Protein AF-A0A4Q3WUV7-F1 (afdb_monomer_lite)

Radius of gyration: 15.55 Å; chains: 1; bounding box: 36×34×40 Å

Structure (mmCIF, N/CA/C/O backbone):
data_AF-A0A4Q3WUV7-F1
#
_entry.id   AF-A0A4Q3WUV7-F1
#
loop_
_atom_site.group_PDB
_atom_site.id
_atom_site.type_symbol
_atom_site.label_atom_id
_atom_site.label_alt_id
_atom_site.label_comp_id
_atom_site.label_asym_id
_atom_site.label_entity_id
_atom_site.label_seq_id
_atom_site.pdbx_PDB_ins_code
_atom_site.Cartn_x
_atom_site.Cartn_y
_atom_site.Cartn_z
_atom_site.occupancy
_atom_site.B_iso_or_equiv
_atom_site.auth_seq_id
_atom_site.auth_comp_id
_atom_site.auth_asym_id
_atom_site.auth_atom_id
_atom_site.pdbx_PDB_model_num
ATOM 1 N N . GLN A 1 1 ? 5.465 16.929 -18.269 1.00 46.94 1 GLN A N 1
ATOM 2 C CA . GLN A 1 1 ? 5.408 15.503 -17.888 1.00 46.94 1 GLN A CA 1
ATOM 3 C C . GLN A 1 1 ? 6.158 14.720 -18.948 1.00 46.94 1 GLN A C 1
ATOM 5 O O . GLN A 1 1 ? 5.686 14.671 -20.076 1.00 46.94 1 GLN A O 1
ATOM 10 N N . GLN A 1 2 ? 7.348 14.193 -18.640 1.00 47.12 2 GLN A N 1
ATOM 11 C CA . GLN A 1 2 ? 7.987 13.219 -19.530 1.00 47.12 2 GLN A CA 1
ATOM 12 C C . GLN A 1 2 ? 6.998 12.068 -19.705 1.00 47.12 2 GLN A C 1
ATOM 14 O O . GLN A 1 2 ? 6.483 11.539 -18.717 1.00 47.12 2 GLN A O 1
ATOM 19 N N . ALA A 1 3 ? 6.637 11.773 -20.952 1.00 57.16 3 ALA A N 1
ATOM 20 C CA . ALA A 1 3 ? 5.707 10.700 -21.247 1.00 57.16 3 ALA A CA 1
ATOM 21 C C . ALA A 1 3 ? 6.225 9.417 -20.575 1.00 57.16 3 ALA A C 1
ATOM 23 O O . ALA A 1 3 ? 7.432 9.168 -20.567 1.00 57.16 3 ALA A O 1
ATOM 24 N N . ARG A 1 4 ? 5.325 8.622 -19.982 1.00 72.81 4 ARG A N 1
ATOM 25 C CA . ARG A 1 4 ? 5.618 7.383 -19.227 1.00 72.81 4 ARG A CA 1
ATOM 26 C C . ARG A 1 4 ? 6.178 6.249 -20.115 1.00 72.81 4 ARG A C 1
ATOM 28 O O . ARG A 1 4 ? 5.976 5.079 -19.827 1.00 72.81 4 ARG A O 1
ATOM 35 N N . VAL A 1 5 ? 6.873 6.606 -21.197 1.00 73.50 5 VAL A N 1
ATOM 36 C CA . VAL A 1 5 ? 7.461 5.762 -22.247 1.00 73.50 5 VAL A CA 1
ATOM 37 C C . VAL A 1 5 ? 8.464 4.766 -21.673 1.00 73.50 5 VAL A C 1
ATOM 39 O O . VAL A 1 5 ? 8.697 3.723 -22.269 1.00 73.50 5 VAL A O 1
ATOM 42 N N . TYR A 1 6 ? 9.035 5.060 -20.503 1.00 81.44 6 TYR A N 1
ATOM 43 C CA . TYR A 1 6 ? 9.944 4.148 -19.823 1.00 81.44 6 TYR A CA 1
ATOM 44 C C . TYR A 1 6 ? 9.236 2.928 -19.215 1.00 81.44 6 TYR A C 1
ATOM 46 O O . TYR A 1 6 ? 9.926 1.971 -18.900 1.00 81.44 6 TYR A O 1
ATOM 54 N N . LEU A 1 7 ? 7.907 2.928 -19.032 1.00 90.81 7 LEU A N 1
ATOM 55 C CA . LEU A 1 7 ? 7.164 1.787 -18.485 1.00 90.81 7 LEU A CA 1
ATOM 56 C C . LEU A 1 7 ? 6.795 0.786 -19.582 1.00 90.81 7 LEU A C 1
ATOM 58 O O . LEU A 1 7 ? 6.374 1.165 -20.674 1.00 90.81 7 LEU A O 1
ATOM 62 N N . SER A 1 8 ? 6.866 -0.511 -19.265 1.00 91.88 8 SER A N 1
ATOM 63 C CA . SER A 1 8 ? 6.266 -1.528 -20.132 1.00 91.88 8 SER A CA 1
ATOM 64 C C . SER A 1 8 ? 4.741 -1.340 -20.187 1.00 91.88 8 SER A C 1
ATOM 66 O O . SER A 1 8 ? 4.155 -0.876 -19.203 1.00 91.88 8 SER A O 1
ATOM 68 N N . PRO A 1 9 ? 4.062 -1.740 -21.280 1.00 93.94 9 PRO A N 1
ATOM 69 C CA . PRO A 1 9 ? 2.607 -1.617 -21.380 1.00 93.94 9 PRO A CA 1
ATOM 70 C C . PRO A 1 9 ? 1.870 -2.257 -20.199 1.00 93.94 9 PRO A C 1
ATOM 72 O O . PRO A 1 9 ? 0.943 -1.668 -19.650 1.00 93.94 9 PRO A O 1
ATOM 75 N N . ARG A 1 10 ? 2.341 -3.429 -19.752 1.00 95.38 10 ARG A N 1
ATOM 76 C CA . ARG A 1 10 ? 1.764 -4.137 -18.607 1.00 95.38 10 ARG A CA 1
ATOM 77 C C . ARG A 1 10 ? 1.955 -3.376 -17.296 1.00 95.38 10 ARG A C 1
ATOM 79 O O . ARG A 1 10 ? 1.004 -3.258 -16.538 1.00 95.38 10 ARG A O 1
ATOM 86 N N . LEU A 1 11 ? 3.149 -2.837 -17.036 1.00 95.56 11 LEU A N 1
ATOM 87 C CA . LEU A 1 11 ? 3.398 -2.067 -15.814 1.00 95.56 11 LEU A CA 1
ATOM 88 C C . LEU A 1 11 ? 2.622 -0.744 -15.807 1.00 95.56 11 LEU A C 1
ATOM 90 O O . LEU A 1 11 ? 2.109 -0.351 -14.765 1.00 95.56 11 LEU A O 1
ATOM 94 N N . LEU A 1 12 ? 2.482 -0.086 -16.961 1.00 95.62 12 LEU A N 1
ATOM 95 C CA . LEU A 1 12 ? 1.638 1.100 -17.088 1.00 95.62 12 LEU A CA 1
ATOM 96 C C . LEU A 1 12 ? 0.166 0.778 -16.801 1.00 95.62 12 LEU A C 1
ATOM 98 O O . LEU A 1 12 ? -0.476 1.521 -16.064 1.00 95.62 12 LEU A O 1
ATOM 102 N N . GLN A 1 13 ? -0.359 -0.317 -17.355 1.00 96.44 13 GLN A N 1
ATOM 103 C CA . GLN A 1 13 ? -1.725 -0.759 -17.081 1.00 96.44 13 GLN A CA 1
ATOM 104 C C . GLN A 1 13 ? -1.922 -1.061 -15.590 1.00 96.44 13 GLN A C 1
ATOM 106 O O . GLN A 1 13 ? -2.830 -0.504 -14.980 1.00 96.44 13 GLN A O 1
ATOM 111 N N . THR A 1 14 ? -1.038 -1.861 -14.985 1.00 96.69 14 THR A N 1
ATOM 112 C CA . THR A 1 14 ? -1.077 -2.154 -13.545 1.00 96.69 14 THR A CA 1
ATOM 113 C C . THR A 1 14 ? -1.046 -0.876 -12.708 1.00 96.69 14 THR A C 1
ATOM 115 O O . THR A 1 14 ? -1.829 -0.743 -11.778 1.00 96.69 14 THR A O 1
ATOM 118 N N . ALA A 1 15 ? -0.205 0.101 -13.055 1.00 96.00 15 ALA A N 1
ATOM 119 C CA . ALA A 1 15 ? -0.145 1.375 -12.342 1.00 96.00 15 ALA A CA 1
ATOM 120 C C . ALA A 1 15 ? -1.455 2.180 -12.418 1.00 96.00 15 ALA A C 1
ATOM 122 O O . ALA A 1 15 ? -1.835 2.842 -11.454 1.00 96.00 15 ALA A O 1
ATOM 123 N N . VAL A 1 16 ? -2.148 2.142 -13.561 1.00 96.81 16 VAL A N 1
ATOM 124 C CA . VAL A 1 16 ? -3.463 2.784 -13.723 1.00 96.81 16 VAL A CA 1
ATOM 125 C C . VAL A 1 16 ? -4.525 2.069 -12.886 1.00 96.81 16 VAL A C 1
ATOM 127 O O . VAL A 1 16 ? -5.328 2.735 -12.238 1.00 96.81 16 VAL A O 1
ATOM 130 N N . GLU A 1 17 ? -4.512 0.736 -12.870 1.00 98.06 17 GLU A N 1
ATOM 131 C CA . GLU A 1 17 ? -5.437 -0.075 -12.071 1.00 98.06 17 GLU A CA 1
ATOM 132 C C . GLU A 1 17 ? -5.243 0.155 -10.566 1.00 98.06 17 GLU A C 1
ATOM 134 O O . GLU A 1 17 ? -6.222 0.413 -9.865 1.00 98.06 17 GLU A O 1
ATOM 139 N N . ILE A 1 18 ? -3.993 0.151 -10.087 1.00 98.31 18 ILE A N 1
ATOM 140 C CA . ILE A 1 18 ? -3.653 0.469 -8.692 1.00 98.31 18 ILE A CA 1
ATOM 141 C C . ILE A 1 18 ? -4.135 1.878 -8.344 1.00 98.31 18 ILE A C 1
ATOM 143 O O . ILE A 1 18 ? -4.876 2.047 -7.387 1.00 98.31 18 ILE A O 1
ATOM 147 N N . GLY A 1 19 ? -3.838 2.886 -9.172 1.00 97.25 19 GLY A N 1
ATOM 148 C CA . GLY A 1 19 ? -4.304 4.254 -8.916 1.00 97.25 19 GLY A CA 1
ATOM 149 C C . GLY A 1 19 ? -5.833 4.382 -8.811 1.00 97.25 19 GLY A C 1
ATOM 150 O O . GLY A 1 19 ? -6.332 5.183 -8.022 1.00 97.25 19 GLY A O 1
ATOM 151 N N . ALA A 1 20 ? -6.589 3.584 -9.571 1.00 98.25 20 ALA A N 1
ATOM 152 C CA . ALA A 1 20 ? -8.045 3.528 -9.444 1.00 98.25 20 ALA A CA 1
ATOM 153 C C . ALA A 1 20 ? -8.497 2.822 -8.153 1.00 98.25 20 ALA A C 1
ATOM 155 O O . ALA A 1 20 ? -9.499 3.221 -7.559 1.00 98.25 20 ALA A O 1
ATOM 156 N N . ASN A 1 21 ? -7.774 1.787 -7.714 1.00 98.19 21 ASN A N 1
ATOM 157 C CA . ASN A 1 21 ? -8.022 1.119 -6.434 1.00 98.19 21 ASN A CA 1
ATOM 158 C C . ASN A 1 21 ? -7.753 2.071 -5.263 1.00 98.19 21 ASN A C 1
ATOM 160 O O . ASN A 1 21 ? -8.629 2.208 -4.417 1.00 98.19 21 ASN A O 1
ATOM 164 N N . GLU A 1 22 ? -6.647 2.819 -5.283 1.00 97.31 22 GLU A N 1
ATOM 165 C CA . GLU A 1 22 ? -6.321 3.787 -4.228 1.00 97.31 22 GLU A CA 1
ATOM 166 C C . GLU A 1 22 ? -7.376 4.879 -4.074 1.00 97.31 22 GLU A C 1
ATOM 168 O O . GLU A 1 22 ? -7.776 5.229 -2.962 1.00 97.31 22 GLU A O 1
ATOM 173 N N . LEU A 1 23 ? -7.914 5.380 -5.189 1.00 96.56 23 LEU A N 1
ATOM 174 C CA . LEU A 1 23 ? -9.026 6.326 -5.135 1.00 96.56 23 LEU A CA 1
ATOM 175 C C . LEU A 1 23 ? -10.270 5.702 -4.479 1.00 96.56 23 LEU A C 1
ATOM 177 O O . LEU A 1 23 ? -10.927 6.347 -3.660 1.00 96.56 23 LEU A O 1
ATOM 181 N N . ALA A 1 24 ? -10.585 4.449 -4.814 1.00 97.69 24 ALA A N 1
ATOM 182 C CA . ALA A 1 24 ? -11.707 3.733 -4.216 1.00 97.69 24 ALA A CA 1
ATOM 183 C C . ALA A 1 24 ? -11.478 3.433 -2.722 1.00 97.69 24 ALA A C 1
ATOM 185 O O . ALA A 1 24 ? -12.427 3.500 -1.937 1.00 97.69 24 ALA A O 1
ATOM 186 N N . HIS A 1 25 ? -10.238 3.145 -2.310 1.00 96.94 25 HIS A N 1
ATOM 187 C CA . HIS A 1 25 ? -9.860 2.957 -0.908 1.00 96.94 25 HIS A CA 1
ATOM 188 C C . HIS A 1 25 ? -10.129 4.230 -0.098 1.00 96.94 25 HIS A C 1
ATOM 190 O O . HIS A 1 25 ? -10.838 4.171 0.909 1.00 96.94 25 HIS A O 1
ATOM 196 N N . VAL A 1 26 ? -9.646 5.386 -0.574 1.00 94.88 26 VAL A N 1
ATOM 197 C CA . VAL A 1 26 ? -9.873 6.690 0.071 1.00 94.88 26 VAL A CA 1
ATOM 198 C C . VAL A 1 26 ? -11.367 6.975 0.210 1.00 94.88 26 VAL A C 1
ATOM 200 O O . VAL A 1 26 ? -11.837 7.224 1.318 1.00 94.88 26 VAL A O 1
ATOM 203 N N . GLN A 1 27 ? -12.135 6.847 -0.876 1.00 95.06 27 GLN A N 1
ATOM 204 C CA . GLN A 1 27 ? -13.583 7.083 -0.853 1.00 95.06 27 GLN A CA 1
ATOM 205 C C . GLN A 1 27 ? -14.310 6.161 0.135 1.00 95.06 27 GLN A C 1
ATOM 207 O O . GLN A 1 27 ? -15.193 6.604 0.869 1.00 95.06 27 GLN A O 1
ATOM 212 N N . THR A 1 28 ? -13.926 4.883 0.180 1.00 93.88 28 THR A N 1
ATOM 213 C CA . THR A 1 28 ? -14.511 3.903 1.105 1.00 93.88 28 THR A CA 1
ATOM 214 C C . THR A 1 28 ? -14.224 4.279 2.557 1.00 93.88 28 THR A C 1
ATOM 216 O O . THR A 1 28 ? -15.126 4.229 3.396 1.00 93.88 28 THR A O 1
ATOM 219 N N . LEU A 1 29 ? -12.988 4.680 2.867 1.00 93.75 29 LEU A N 1
ATOM 220 C CA . LEU A 1 29 ? -12.609 5.108 4.212 1.00 93.75 29 LEU A CA 1
ATOM 221 C C . LEU A 1 29 ? -13.318 6.396 4.623 1.00 93.75 29 LEU A C 1
ATOM 223 O O . LEU A 1 29 ? -13.849 6.455 5.728 1.00 93.75 29 LEU A O 1
ATOM 227 N N . GLU A 1 30 ? -13.375 7.403 3.751 1.00 94.00 30 GLU A N 1
ATOM 228 C CA . GLU A 1 30 ? -14.088 8.656 4.020 1.00 94.00 30 GLU A CA 1
ATOM 229 C C . GLU A 1 30 ? -15.559 8.392 4.354 1.00 94.00 30 GLU A C 1
ATOM 231 O O . GLU A 1 30 ? -16.054 8.850 5.386 1.00 94.00 30 GLU A O 1
ATOM 236 N N . GLN A 1 31 ? -16.241 7.590 3.532 1.00 92.69 31 GLN A N 1
ATOM 237 C CA . GLN A 1 31 ? -17.637 7.214 3.755 1.00 92.69 31 GLN A CA 1
ATOM 238 C C . GLN A 1 31 ? -17.820 6.448 5.068 1.00 92.69 31 GLN A C 1
ATOM 240 O O . GLN A 1 31 ? -18.719 6.773 5.844 1.00 92.69 31 GLN A O 1
ATOM 245 N N . ALA A 1 32 ? -16.965 5.460 5.346 1.00 90.69 32 ALA A N 1
ATOM 246 C CA . ALA A 1 32 ? -17.044 4.667 6.570 1.00 90.69 32 ALA A CA 1
ATOM 247 C C . ALA A 1 32 ? -16.769 5.507 7.830 1.00 90.69 32 ALA A C 1
ATOM 249 O O . ALA A 1 32 ? -17.444 5.330 8.845 1.00 90.69 32 ALA A O 1
ATOM 250 N N . ILE A 1 33 ? -15.819 6.446 7.768 1.00 92.19 33 ILE A N 1
ATOM 251 C CA . ILE A 1 33 ? -15.505 7.368 8.867 1.00 92.19 33 ILE A CA 1
ATOM 252 C C . ILE A 1 33 ? -16.686 8.308 9.129 1.00 92.19 33 ILE A C 1
ATOM 254 O O . ILE A 1 33 ? -17.103 8.438 10.280 1.00 92.19 33 ILE A O 1
ATOM 258 N N . ILE A 1 34 ? -17.262 8.908 8.082 1.00 93.81 34 ILE A N 1
ATOM 259 C CA . ILE A 1 34 ? -18.434 9.790 8.200 1.00 93.81 34 ILE A CA 1
ATOM 260 C C . ILE A 1 34 ? -19.632 9.022 8.771 1.00 93.81 34 ILE A C 1
ATOM 262 O O . ILE A 1 34 ? -20.282 9.499 9.699 1.00 93.81 34 ILE A O 1
ATOM 266 N N . ALA A 1 35 ? -19.908 7.815 8.268 1.00 90.19 35 ALA A N 1
ATOM 267 C CA . ALA A 1 35 ? -21.003 6.972 8.754 1.00 90.19 35 ALA A CA 1
ATOM 268 C C . ALA A 1 35 ? -20.829 6.565 10.228 1.00 90.19 35 ALA A C 1
ATOM 270 O O . ALA A 1 35 ? -21.811 6.405 10.950 1.00 90.19 35 ALA A O 1
ATOM 271 N N . ALA A 1 36 ? -19.584 6.440 10.693 1.00 89.06 36 ALA A N 1
ATOM 272 C CA . ALA A 1 36 ? -19.252 6.203 12.094 1.00 89.06 36 ALA A CA 1
ATOM 273 C C . ALA A 1 36 ? -19.266 7.482 12.964 1.00 89.06 36 ALA A C 1
ATOM 275 O O . ALA A 1 36 ? -18.944 7.403 14.149 1.00 89.06 36 ALA A O 1
ATOM 276 N N . GLY A 1 37 ? -19.626 8.645 12.405 1.00 91.00 37 GLY A N 1
ATOM 277 C CA . GLY A 1 37 ? -19.675 9.933 13.106 1.00 91.00 37 GLY A CA 1
ATOM 278 C C . GLY A 1 37 ? -18.315 10.616 13.289 1.00 91.00 37 GLY A C 1
ATOM 279 O O . GLY A 1 37 ? -18.199 11.531 14.102 1.00 91.00 37 GLY A O 1
ATOM 280 N N . GLY A 1 38 ? -17.281 10.162 12.577 1.00 91.81 38 GLY A N 1
ATOM 281 C CA . GLY A 1 38 ? -15.945 10.751 12.597 1.00 91.81 38 GLY A CA 1
ATOM 282 C C . GLY A 1 38 ? -15.719 11.784 11.492 1.00 91.81 38 GLY A C 1
ATOM 283 O O . GLY A 1 38 ? -16.535 11.962 10.588 1.00 91.81 38 GLY A O 1
ATOM 284 N N . THR A 1 39 ? -14.553 12.426 11.542 1.00 95.19 39 THR A N 1
ATOM 285 C CA . THR A 1 39 ? -14.089 13.371 10.517 1.00 95.19 39 THR A CA 1
ATOM 286 C C . THR A 1 39 ? -12.944 12.734 9.728 1.00 95.19 39 THR A C 1
ATOM 288 O O . THR A 1 39 ? -11.937 12.374 10.347 1.00 95.19 39 THR A O 1
ATOM 291 N N . PRO A 1 40 ? -13.056 12.576 8.395 1.00 93.44 40 PRO A N 1
ATOM 292 C CA . PRO A 1 40 ? -11.957 12.066 7.579 1.00 93.44 40 PRO A CA 1
ATOM 293 C C . PRO A 1 40 ? -10.709 12.951 7.644 1.00 93.44 40 PRO A C 1
ATOM 295 O O . PRO A 1 40 ? -10.790 14.157 7.888 1.00 93.44 40 PRO A O 1
ATOM 298 N N . ALA A 1 41 ? -9.546 12.345 7.407 1.00 91.56 41 ALA A N 1
ATOM 299 C CA . ALA A 1 41 ? -8.296 13.087 7.301 1.00 91.56 41 ALA A CA 1
ATOM 300 C C . ALA A 1 41 ? -8.323 14.024 6.075 1.00 91.56 41 ALA A C 1
ATOM 302 O O . ALA A 1 41 ? -8.922 13.675 5.057 1.00 91.56 41 ALA A O 1
ATOM 303 N N . PRO A 1 42 ? -7.677 15.202 6.138 1.00 90.00 42 PRO A N 1
ATOM 304 C CA . PRO A 1 42 ? -7.587 16.088 4.986 1.00 90.00 42 PRO A CA 1
ATOM 305 C C . PRO A 1 42 ? -6.740 15.464 3.871 1.00 90.00 42 PRO A C 1
ATOM 307 O O . PRO A 1 42 ? -5.803 14.706 4.132 1.00 90.00 42 PRO A O 1
ATOM 310 N N . VAL A 1 43 ? -7.031 15.848 2.627 1.00 87.88 43 VAL A N 1
ATOM 311 C CA . VAL A 1 43 ? -6.213 15.476 1.465 1.00 87.88 43 VAL A CA 1
ATOM 312 C C . VAL A 1 43 ? -4.792 16.019 1.640 1.00 87.88 43 VAL A C 1
ATOM 314 O O . VAL A 1 43 ? -4.599 17.206 1.910 1.00 87.88 43 VAL A O 1
ATOM 317 N N . GLY A 1 44 ? -3.799 15.145 1.481 1.00 85.31 44 GLY A N 1
ATOM 318 C CA . GLY A 1 44 ? -2.387 15.512 1.523 1.00 85.31 44 GLY A CA 1
ATOM 319 C C . GLY A 1 44 ? -1.872 16.067 0.195 1.00 85.31 44 GLY A C 1
ATOM 320 O O . GLY A 1 44 ? -2.430 15.817 -0.874 1.00 85.31 44 GLY A O 1
ATOM 321 N N . VAL A 1 45 ? -0.756 16.791 0.260 1.00 90.00 45 VAL A N 1
ATOM 322 C CA . VAL A 1 45 ? 0.059 17.129 -0.910 1.00 90.00 45 VAL A CA 1
ATOM 323 C C . VAL A 1 45 ? 1.272 16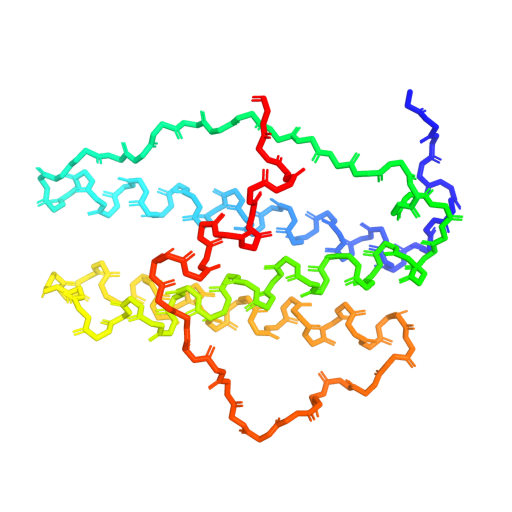.208 -0.909 1.00 90.00 45 VAL A C 1
ATOM 325 O O . VAL A 1 45 ? 1.995 16.111 0.084 1.00 90.00 45 VAL A O 1
ATOM 328 N N . TYR A 1 46 ? 1.480 15.516 -2.029 1.00 90.44 46 TYR A N 1
ATOM 329 C CA . TYR A 1 46 ? 2.521 14.503 -2.158 1.00 90.44 46 TYR A CA 1
ATOM 330 C C . TYR A 1 46 ? 3.596 14.924 -3.153 1.00 90.44 46 TYR A C 1
ATOM 332 O O . TYR A 1 46 ? 3.310 15.485 -4.215 1.00 90.44 46 TYR A O 1
ATOM 340 N N . ARG A 1 47 ? 4.848 14.614 -2.821 1.00 91.69 47 ARG A N 1
ATOM 341 C CA . ARG A 1 47 ? 6.020 14.847 -3.664 1.00 91.69 47 ARG A CA 1
ATOM 342 C C . ARG A 1 47 ? 6.803 13.553 -3.800 1.00 91.69 47 ARG A C 1
ATOM 344 O O . ARG A 1 47 ? 7.146 12.919 -2.809 1.00 91.69 47 ARG A O 1
ATOM 351 N N . PHE A 1 48 ? 7.126 13.188 -5.035 1.00 90.50 48 PHE A N 1
ATOM 352 C CA . PHE A 1 48 ? 7.860 11.960 -5.320 1.00 90.50 48 PHE A CA 1
ATOM 353 C C . PHE A 1 48 ? 9.254 12.261 -5.878 1.00 90.50 48 PHE A C 1
ATOM 355 O O . PHE A 1 48 ? 9.394 13.182 -6.690 1.00 90.50 48 PHE A O 1
ATOM 362 N N . PRO A 1 49 ? 10.291 11.506 -5.473 1.00 89.25 49 PRO A N 1
ATOM 363 C CA . PRO A 1 49 ? 11.642 11.690 -5.993 1.00 89.25 49 PRO A CA 1
ATOM 364 C C . PRO A 1 49 ? 11.715 11.443 -7.507 1.00 89.25 49 PRO A C 1
ATOM 366 O O . PRO A 1 49 ? 11.197 10.451 -8.006 1.00 89.25 49 PRO A O 1
ATOM 369 N N . ASN A 1 50 ? 12.413 12.298 -8.261 1.00 87.38 50 ASN A N 1
ATOM 370 C CA . ASN A 1 50 ? 12.493 12.160 -9.726 1.00 87.38 50 ASN A CA 1
ATOM 371 C C . ASN A 1 50 ? 13.146 10.845 -10.188 1.00 87.38 50 ASN A C 1
ATOM 373 O O . ASN A 1 50 ? 12.836 10.345 -11.269 1.00 87.38 50 ASN A O 1
ATOM 377 N N . ASN A 1 51 ? 14.037 10.269 -9.377 1.00 88.50 51 ASN A N 1
ATOM 378 C CA . ASN A 1 51 ? 14.734 9.023 -9.693 1.00 88.50 51 ASN A CA 1
ATOM 379 C C . ASN A 1 51 ? 13.820 7.785 -9.689 1.00 88.50 51 ASN A C 1
ATOM 381 O O . ASN A 1 51 ? 14.263 6.730 -10.130 1.00 88.50 51 ASN A O 1
ATOM 385 N N . VAL A 1 52 ? 12.561 7.883 -9.244 1.00 91.00 52 VAL A N 1
ATOM 386 C CA . VAL A 1 52 ? 11.600 6.764 -9.335 1.00 91.00 52 VAL A CA 1
ATOM 387 C C . VAL A 1 52 ? 11.011 6.620 -10.742 1.00 91.00 52 VAL A C 1
ATOM 389 O O . VAL A 1 52 ? 10.520 5.555 -11.101 1.00 91.00 52 VAL A O 1
ATOM 392 N N . PHE A 1 53 ? 11.094 7.668 -11.570 1.00 90.38 53 PHE A N 1
ATOM 393 C CA . PHE A 1 53 ? 10.493 7.717 -12.909 1.00 90.38 53 PHE A CA 1
ATOM 394 C C . PHE A 1 53 ? 11.501 7.478 -14.045 1.00 90.38 53 PHE A C 1
ATOM 396 O O . PHE A 1 53 ? 11.263 7.877 -15.182 1.00 90.38 53 PHE A O 1
ATOM 403 N N . VAL A 1 54 ? 12.647 6.861 -13.744 1.00 89.81 54 VAL A N 1
ATOM 404 C CA . VAL A 1 54 ? 13.753 6.677 -14.706 1.00 89.81 54 VAL A CA 1
ATOM 405 C C . VAL A 1 54 ? 13.789 5.284 -15.337 1.00 89.81 54 VAL A C 1
ATOM 407 O O . VAL A 1 54 ? 14.440 5.097 -16.362 1.00 89.81 54 VAL A O 1
ATOM 410 N N . SER A 1 55 ? 13.121 4.291 -14.740 1.00 92.50 55 SER A N 1
ATOM 411 C CA . SER A 1 55 ? 13.061 2.921 -15.262 1.00 92.50 55 SER A CA 1
ATOM 412 C C . SER A 1 55 ? 11.845 2.148 -14.724 1.00 92.50 55 SER A C 1
ATOM 414 O O . SER A 1 55 ? 11.323 2.502 -13.662 1.00 92.50 55 SER A O 1
ATOM 416 N N . PRO A 1 56 ? 11.401 1.069 -15.406 1.00 93.81 56 PRO A N 1
ATOM 417 C CA . PRO A 1 56 ? 10.357 0.177 -14.895 1.00 93.81 56 PRO A CA 1
ATOM 418 C C . PRO A 1 56 ? 10.659 -0.367 -13.502 1.00 93.81 56 PRO A C 1
ATOM 420 O O . PRO A 1 56 ? 9.779 -0.408 -12.651 1.00 93.81 56 PRO A O 1
ATOM 423 N N . VAL A 1 57 ? 11.910 -0.775 -13.272 1.00 95.38 57 VAL A N 1
ATOM 424 C CA . VAL A 1 57 ? 12.336 -1.397 -12.014 1.00 95.38 57 VAL A CA 1
ATOM 425 C C . VAL A 1 57 ? 12.298 -0.381 -10.877 1.00 95.38 57 VAL A C 1
ATOM 427 O O . VAL A 1 57 ? 11.775 -0.694 -9.812 1.00 95.38 57 VAL A O 1
ATOM 430 N N . ALA A 1 58 ? 12.789 0.844 -11.105 1.00 95.19 58 ALA A N 1
ATOM 431 C CA . ALA A 1 58 ? 12.741 1.912 -10.106 1.00 95.19 58 ALA A CA 1
ATOM 432 C C . ALA A 1 58 ? 11.294 2.275 -9.742 1.00 95.19 58 ALA A C 1
ATOM 434 O O . ALA A 1 58 ? 10.973 2.416 -8.564 1.00 95.19 58 ALA A O 1
ATOM 435 N N . TYR A 1 59 ? 10.414 2.351 -10.743 1.00 95.62 59 TYR A N 1
ATOM 436 C CA . TYR A 1 59 ? 8.996 2.628 -10.541 1.00 95.62 59 TYR A CA 1
ATOM 437 C C . TYR A 1 59 ? 8.294 1.510 -9.765 1.00 95.62 59 TYR A C 1
ATOM 439 O O . TYR A 1 59 ? 7.625 1.774 -8.771 1.00 95.62 59 TYR A O 1
ATOM 447 N N . ALA A 1 60 ? 8.477 0.257 -10.191 1.00 96.50 60 ALA A N 1
ATOM 448 C CA . ALA A 1 60 ? 7.875 -0.905 -9.547 1.00 96.50 60 ALA A CA 1
ATOM 449 C C . ALA A 1 60 ? 8.356 -1.065 -8.098 1.00 96.50 60 ALA A C 1
ATOM 451 O O . ALA A 1 60 ? 7.554 -1.340 -7.210 1.00 96.50 60 ALA A O 1
ATOM 452 N N . TRP A 1 61 ? 9.650 -0.841 -7.846 1.00 96.50 61 TRP A N 1
ATOM 453 C CA . TRP A 1 61 ? 10.218 -0.869 -6.500 1.00 96.50 61 TRP A CA 1
ATOM 454 C C . TRP A 1 61 ? 9.653 0.237 -5.607 1.00 96.50 61 TRP A C 1
ATOM 456 O O . TRP A 1 61 ? 9.339 -0.003 -4.441 1.00 96.50 61 TRP A O 1
ATOM 466 N N . PHE A 1 62 ? 9.509 1.446 -6.151 1.00 96.75 62 PHE A N 1
ATOM 467 C CA . PHE A 1 62 ? 8.933 2.559 -5.413 1.00 96.75 62 PHE A CA 1
ATOM 468 C C . PHE A 1 62 ? 7.457 2.327 -5.081 1.00 96.75 62 PHE A C 1
ATOM 470 O O . PHE A 1 62 ? 7.085 2.463 -3.920 1.00 96.75 62 PHE A O 1
ATOM 477 N N . GLY A 1 63 ? 6.648 1.905 -6.058 1.00 96.69 63 GLY A N 1
ATOM 478 C CA . GLY A 1 63 ? 5.251 1.536 -5.819 1.00 96.69 63 GLY A CA 1
ATOM 479 C C . GLY A 1 63 ? 5.146 0.457 -4.746 1.00 96.69 63 GLY A C 1
ATOM 480 O O . GLY A 1 63 ? 4.458 0.651 -3.756 1.00 96.69 63 GLY A O 1
ATOM 481 N N . TYR A 1 64 ? 5.936 -0.616 -4.872 1.00 97.44 64 TYR A N 1
ATOM 482 C CA . TYR A 1 64 ? 5.992 -1.674 -3.864 1.00 97.44 64 TYR A CA 1
ATOM 483 C C . TYR A 1 64 ? 6.317 -1.120 -2.470 1.00 97.44 64 TYR A C 1
ATOM 485 O O . TYR A 1 64 ? 5.680 -1.504 -1.501 1.00 97.44 64 TYR A O 1
ATOM 493 N N . THR A 1 65 ? 7.270 -0.193 -2.361 1.00 97.00 65 THR A N 1
ATOM 494 C CA . THR A 1 65 ? 7.628 0.422 -1.074 1.00 97.00 65 THR A CA 1
ATOM 495 C C . THR A 1 65 ? 6.446 1.165 -0.443 1.00 97.00 65 THR A C 1
ATOM 497 O O . THR A 1 65 ? 6.292 1.113 0.774 1.00 97.00 65 THR A O 1
ATOM 500 N N . LEU A 1 66 ? 5.610 1.835 -1.241 1.00 97.50 66 LEU A N 1
ATOM 501 C CA . LEU A 1 66 ? 4.400 2.490 -0.739 1.00 97.50 66 LEU A CA 1
ATOM 502 C C . LEU A 1 66 ? 3.354 1.471 -0.275 1.00 97.50 66 LEU A C 1
ATOM 504 O O . LEU A 1 66 ? 2.861 1.613 0.844 1.00 97.50 66 LEU A O 1
ATOM 508 N N . GLU A 1 67 ? 3.102 0.414 -1.055 1.00 98.12 67 GLU A N 1
ATOM 509 C CA . GLU A 1 67 ? 2.130 -0.619 -0.659 1.00 98.12 67 GLU A CA 1
ATOM 510 C C . GLU A 1 67 ? 2.552 -1.302 0.641 1.00 98.12 67 GLU A C 1
ATOM 512 O O . GLU A 1 67 ? 1.731 -1.579 1.502 1.00 98.12 67 GLU A O 1
ATOM 517 N N . GLU A 1 68 ? 3.848 -1.516 0.856 1.00 97.81 68 GLU A N 1
ATOM 518 C CA . GLU A 1 68 ? 4.371 -2.101 2.096 1.00 97.81 68 GLU A CA 1
ATOM 519 C C . GLU A 1 68 ? 4.108 -1.230 3.323 1.00 97.81 68 GLU A C 1
ATOM 521 O O . GLU A 1 68 ? 3.819 -1.739 4.411 1.00 97.81 68 GLU A O 1
ATOM 526 N N . ILE A 1 69 ? 4.193 0.091 3.149 1.00 98.25 69 ILE A N 1
ATOM 527 C CA . ILE A 1 69 ? 3.827 1.043 4.195 1.00 98.25 69 ILE A CA 1
ATOM 528 C C . ILE A 1 69 ? 2.318 0.951 4.456 1.00 98.25 69 ILE A C 1
ATOM 530 O O . ILE A 1 69 ? 1.916 0.901 5.619 1.00 98.25 69 ILE A O 1
ATOM 534 N N . GLY A 1 70 ? 1.498 0.872 3.402 1.00 97.94 70 GLY A N 1
ATOM 535 C CA . GLY A 1 70 ? 0.044 0.694 3.485 1.00 97.94 70 GLY A CA 1
ATOM 536 C C . GLY A 1 70 ? -0.361 -0.600 4.199 1.00 97.94 70 GLY A C 1
ATOM 537 O O . GLY A 1 70 ? -1.089 -0.559 5.192 1.00 97.94 70 GLY A O 1
ATOM 538 N N . ILE A 1 71 ? 0.179 -1.743 3.768 1.00 98.44 71 ILE A N 1
ATOM 539 C CA . ILE A 1 71 ? 0.014 -3.073 4.379 1.00 98.44 71 ILE A CA 1
ATOM 540 C C . ILE A 1 71 ? 0.311 -3.003 5.876 1.00 98.44 71 ILE A C 1
ATOM 542 O O . ILE A 1 71 ? -0.510 -3.418 6.700 1.00 98.44 71 ILE A O 1
ATOM 546 N N . GLY A 1 72 ? 1.468 -2.443 6.238 1.00 98.62 72 GLY A N 1
ATOM 547 C CA . GLY A 1 72 ? 1.870 -2.315 7.630 1.00 98.62 72 GLY A CA 1
ATOM 548 C C . GLY A 1 72 ? 0.954 -1.392 8.434 1.00 98.62 72 GLY A C 1
ATOM 549 O O . GLY A 1 72 ? 0.613 -1.720 9.574 1.00 98.62 72 GLY A O 1
ATOM 550 N N . ALA A 1 73 ? 0.512 -0.277 7.846 1.00 98.31 73 ALA A N 1
ATOM 551 C CA . ALA A 1 73 ? -0.416 0.660 8.470 1.00 98.31 73 ALA A CA 1
ATOM 552 C C . ALA A 1 73 ? -1.774 0.008 8.765 1.00 98.31 73 ALA A C 1
ATOM 554 O O . ALA A 1 73 ? -2.248 0.070 9.902 1.00 98.31 73 ALA A O 1
ATOM 555 N N . TYR A 1 74 ? -2.380 -0.669 7.783 1.00 98.31 74 TYR A N 1
ATOM 556 C CA . TYR A 1 74 ? -3.653 -1.360 7.991 1.00 98.31 74 TYR A CA 1
ATOM 557 C C . TYR A 1 74 ? -3.523 -2.486 9.010 1.00 98.31 74 TYR A C 1
ATOM 559 O O . TYR A 1 74 ? -4.355 -2.583 9.912 1.00 98.31 74 TYR A O 1
ATOM 567 N N . LEU A 1 75 ? -2.476 -3.309 8.921 1.00 98.31 75 LEU A N 1
ATOM 568 C CA . LEU A 1 75 ? -2.278 -4.412 9.859 1.00 98.31 75 LEU A CA 1
ATOM 569 C C . LEU A 1 75 ? -2.044 -3.920 11.295 1.00 98.31 75 LEU A C 1
ATOM 571 O O . LEU A 1 75 ? -2.549 -4.523 12.240 1.00 98.31 75 LEU A O 1
ATOM 575 N N . GLY A 1 76 ? -1.319 -2.812 11.470 1.00 98.12 76 GLY A N 1
ATOM 576 C CA . GLY A 1 76 ? -1.117 -2.192 12.781 1.00 98.12 76 GLY A CA 1
ATOM 577 C C . GLY A 1 76 ? -2.378 -1.540 13.350 1.00 98.12 76 GLY A C 1
ATOM 578 O O . GLY A 1 76 ? -2.604 -1.589 14.560 1.00 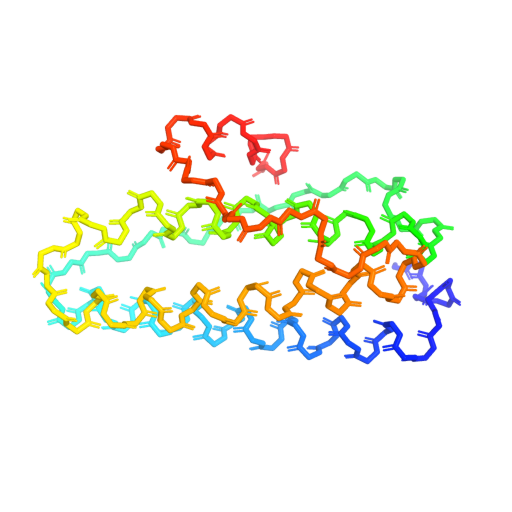98.12 76 GLY A O 1
ATOM 579 N N . ALA A 1 77 ? -3.226 -0.970 12.493 1.00 96.81 77 ALA A N 1
ATOM 580 C CA . ALA A 1 77 ? -4.436 -0.270 12.913 1.00 96.81 77 ALA A CA 1
ATOM 581 C C . ALA A 1 77 ? -5.650 -1.192 13.110 1.00 96.81 77 ALA A C 1
ATOM 583 O O . ALA A 1 77 ? -6.484 -0.914 13.971 1.00 96.81 77 ALA A O 1
ATOM 584 N N . VAL A 1 78 ? -5.780 -2.288 12.349 1.00 96.31 78 VAL A N 1
ATOM 585 C CA . VAL A 1 78 ? -7.030 -3.072 12.262 1.00 96.31 78 VAL A CA 1
ATOM 586 C C . VAL A 1 78 ? -7.517 -3.593 13.618 1.00 96.31 78 VAL A C 1
ATOM 588 O O . VAL A 1 78 ? -8.719 -3.595 13.884 1.00 96.31 78 VAL A O 1
ATOM 591 N N . GLY A 1 79 ? -6.603 -3.966 14.518 1.00 94.94 79 GLY A N 1
ATOM 592 C CA . GLY A 1 79 ? -6.943 -4.414 15.873 1.00 94.94 79 GLY A CA 1
ATOM 593 C C . GLY A 1 79 ? -7.464 -3.302 16.794 1.00 94.94 79 GLY A C 1
ATOM 594 O O . GLY A 1 79 ? -8.126 -3.589 17.788 1.00 94.94 79 GLY A O 1
ATOM 595 N N . GLN A 1 80 ? -7.194 -2.037 16.465 1.00 94.62 80 GLN A N 1
ATOM 596 C CA . GLN A 1 80 ? -7.576 -0.868 17.263 1.00 94.62 80 GLN A CA 1
ATOM 597 C C . GLN A 1 80 ? -8.931 -0.276 16.843 1.00 94.62 80 GLN A C 1
ATOM 599 O O . GLN A 1 80 ? -9.570 0.429 17.628 1.00 94.62 80 GLN A O 1
ATOM 604 N N . ILE A 1 81 ? -9.402 -0.580 15.629 1.00 93.88 81 ILE A N 1
ATOM 605 C CA . ILE A 1 81 ? -10.652 -0.045 15.079 1.00 93.88 81 ILE A CA 1
ATOM 606 C C . ILE A 1 81 ? -11.852 -0.680 15.790 1.00 93.88 81 ILE A C 1
ATOM 608 O O . ILE A 1 81 ? -12.154 -1.851 15.579 1.00 93.88 81 ILE A O 1
ATOM 612 N N . GLN A 1 82 ? -12.579 0.081 16.611 1.00 92.56 82 GLN A N 1
ATOM 613 C CA . GLN A 1 82 ? -13.727 -0.441 17.373 1.00 92.56 82 GLN A CA 1
ATOM 614 C C . GLN A 1 82 ? -14.976 -0.658 16.512 1.00 92.56 82 GLN A C 1
ATOM 616 O O . GLN A 1 82 ? -15.684 -1.647 16.689 1.00 92.56 82 GLN A O 1
ATOM 621 N N . ASN A 1 83 ? -15.229 0.234 15.552 1.00 92.00 83 ASN A N 1
ATOM 622 C CA . ASN A 1 83 ? -16.360 0.105 14.642 1.00 92.00 83 ASN A CA 1
ATOM 623 C C . ASN A 1 83 ? -16.150 -1.098 13.701 1.00 92.00 83 ASN A C 1
ATOM 625 O O . ASN A 1 83 ? -15.167 -1.156 12.963 1.00 92.00 83 ASN A O 1
ATOM 629 N N . ALA A 1 84 ? -17.068 -2.066 13.735 1.00 92.31 84 ALA A N 1
ATOM 630 C CA . ALA A 1 84 ? -16.926 -3.318 12.995 1.00 92.31 84 ALA A CA 1
ATOM 631 C C . ALA A 1 84 ? -16.922 -3.124 11.471 1.00 92.31 84 ALA A C 1
ATOM 633 O O . ALA A 1 84 ? -16.196 -3.834 10.775 1.00 92.31 84 ALA A O 1
ATOM 634 N N . ASP A 1 85 ? -17.693 -2.172 10.950 1.00 89.31 85 ASP A N 1
ATOM 635 C CA . ASP A 1 85 ? -17.780 -1.926 9.510 1.00 89.31 85 ASP A CA 1
ATOM 636 C C . ASP A 1 85 ? -16.534 -1.201 9.001 1.00 89.31 85 ASP A C 1
ATOM 638 O O . ASP A 1 85 ? -15.954 -1.615 7.997 1.00 89.31 85 ASP A O 1
ATOM 642 N N . LEU A 1 86 ? -16.021 -0.229 9.762 1.00 92.56 86 LEU A N 1
ATOM 643 C CA . LEU A 1 86 ? -14.724 0.387 9.480 1.00 92.56 86 LEU A CA 1
ATOM 644 C C . LEU A 1 86 ? -13.583 -0.641 9.566 1.00 92.56 86 LEU A C 1
ATOM 646 O O . LEU A 1 86 ? -12.676 -0.629 8.737 1.00 92.56 86 LEU A O 1
ATOM 650 N N . ARG A 1 87 ? -13.641 -1.578 10.523 1.00 95.06 87 ARG A N 1
ATOM 651 C CA . ARG A 1 87 ? -12.646 -2.654 10.648 1.00 95.06 87 ARG A CA 1
ATOM 652 C C . ARG A 1 87 ? -12.679 -3.597 9.444 1.00 95.06 87 ARG A C 1
ATOM 654 O O . ARG A 1 87 ? -11.622 -3.973 8.945 1.00 95.06 87 ARG A O 1
ATOM 661 N N . LYS A 1 88 ? -13.871 -3.970 8.963 1.00 94.31 88 LYS A N 1
ATOM 662 C CA . LYS A 1 88 ? -14.037 -4.787 7.747 1.00 94.31 88 LYS A CA 1
ATOM 663 C C . LYS A 1 88 ? -13.520 -4.060 6.508 1.00 94.31 88 LYS A C 1
ATOM 665 O O . LYS A 1 88 ? -12.826 -4.682 5.710 1.00 94.31 88 LYS A O 1
ATOM 670 N N . ALA A 1 89 ? -13.815 -2.767 6.368 1.00 94.62 89 ALA A N 1
ATOM 671 C CA . ALA A 1 89 ? -13.296 -1.951 5.273 1.00 94.62 89 ALA A CA 1
ATOM 672 C C . ALA A 1 89 ? -11.758 -1.921 5.290 1.00 94.62 89 ALA A C 1
ATOM 674 O O . ALA A 1 89 ? -11.133 -2.276 4.295 1.00 94.62 89 ALA A O 1
ATOM 675 N N . ALA A 1 90 ? -11.148 -1.623 6.442 1.00 96.38 90 ALA A N 1
ATOM 676 C CA . ALA A 1 90 ? -9.695 -1.632 6.616 1.00 96.38 90 ALA A CA 1
ATOM 677 C C . ALA A 1 90 ? -9.061 -2.999 6.291 1.00 96.38 90 ALA A C 1
ATOM 679 O O . ALA A 1 90 ? -8.061 -3.068 5.581 1.00 96.38 90 ALA A O 1
ATOM 680 N N . ALA A 1 91 ? -9.661 -4.100 6.760 1.00 97.19 91 ALA A N 1
ATOM 681 C CA . ALA A 1 91 ? -9.186 -5.452 6.458 1.00 97.19 91 ALA A CA 1
ATOM 682 C C . ALA A 1 91 ? -9.318 -5.811 4.966 1.00 97.19 91 ALA A C 1
ATOM 684 O O . ALA A 1 91 ? -8.461 -6.500 4.414 1.00 97.19 91 ALA A O 1
ATOM 685 N N . SER A 1 92 ? -10.382 -5.343 4.305 1.00 97.44 92 SER A N 1
ATOM 686 C CA . SER A 1 92 ? -10.563 -5.531 2.865 1.00 97.44 92 SER A CA 1
ATOM 687 C C . SER A 1 92 ? -9.497 -4.783 2.071 1.00 97.44 92 SER A C 1
ATOM 689 O O . SER A 1 92 ? -8.949 -5.351 1.128 1.00 97.44 92 SER A O 1
ATOM 691 N N . ILE A 1 93 ? -9.190 -3.541 2.460 1.00 98.38 93 ILE A N 1
ATOM 692 C CA . ILE A 1 93 ? -8.173 -2.733 1.785 1.00 98.38 93 ILE A CA 1
ATOM 693 C C . ILE A 1 93 ? -6.793 -3.361 1.969 1.00 98.38 93 ILE A C 1
ATOM 695 O O . ILE A 1 93 ? -6.125 -3.600 0.972 1.00 98.38 93 ILE A O 1
ATOM 699 N N . TYR A 1 94 ? -6.423 -3.775 3.186 1.00 98.31 94 TYR A N 1
ATOM 700 C CA . TYR A 1 94 ? -5.192 -4.542 3.432 1.00 98.31 94 TYR A CA 1
ATOM 701 C C . TYR A 1 94 ? -4.996 -5.693 2.427 1.00 98.31 94 TYR A C 1
ATOM 703 O O . TYR A 1 94 ? -3.911 -5.882 1.884 1.00 98.31 94 TYR A O 1
ATOM 711 N N . GLY A 1 95 ? -6.058 -6.453 2.138 1.00 97.88 95 GLY A N 1
ATOM 712 C CA . GLY A 1 95 ? -6.001 -7.537 1.157 1.00 97.88 95 GLY A CA 1
ATOM 713 C C . GLY A 1 95 ? -5.768 -7.072 -0.287 1.00 97.88 95 GLY A C 1
ATOM 714 O O . GLY A 1 95 ? -5.182 -7.827 -1.065 1.00 97.88 95 GLY A O 1
ATOM 715 N N . SER A 1 96 ? -6.224 -5.874 -0.661 1.00 98.25 96 SER A N 1
ATOM 716 C CA . SER A 1 96 ? -5.921 -5.238 -1.951 1.00 98.25 96 SER A CA 1
ATOM 717 C C . SER A 1 96 ? -4.463 -4.786 -2.021 1.00 98.25 96 SER A C 1
ATOM 719 O O . SER A 1 96 ? -3.780 -5.170 -2.970 1.00 98.25 96 SER A O 1
ATOM 721 N N . GLU A 1 97 ? -3.966 -4.097 -0.988 1.00 98.44 97 GLU A N 1
ATOM 722 C CA . GLU A 1 97 ? -2.576 -3.613 -0.903 1.00 98.44 97 GLU A CA 1
ATOM 723 C C . GLU A 1 97 ? -1.568 -4.762 -1.083 1.00 98.44 97 GLU A C 1
ATOM 725 O O . GLU A 1 97 ? -0.602 -4.671 -1.840 1.00 98.44 97 GLU A O 1
ATOM 730 N N . VAL A 1 98 ? -1.832 -5.922 -0.463 1.00 98.06 98 VAL A N 1
ATOM 731 C CA . VAL A 1 98 ? -0.994 -7.127 -0.624 1.00 98.06 98 VAL A CA 1
ATOM 732 C C . VAL A 1 98 ? -0.952 -7.608 -2.082 1.00 98.06 98 VAL A C 1
ATOM 734 O O . VAL A 1 98 ? 0.096 -8.048 -2.566 1.00 98.06 98 VAL A O 1
ATOM 737 N N . ARG A 1 99 ? -2.065 -7.522 -2.826 1.00 97.94 99 ARG A N 1
ATOM 738 C CA . ARG A 1 99 ? -2.085 -7.890 -4.256 1.00 97.94 99 ARG A CA 1
ATOM 739 C C . ARG A 1 99 ? -1.299 -6.889 -5.091 1.00 97.94 99 ARG A C 1
ATOM 741 O O . ARG A 1 99 ? -0.570 -7.315 -5.988 1.00 97.94 99 ARG A O 1
ATOM 748 N N . HIS A 1 100 ? -1.432 -5.597 -4.795 1.00 98.50 100 HIS A N 1
ATOM 749 C CA . HIS A 1 100 ? -0.672 -4.527 -5.443 1.00 98.50 100 HIS A CA 1
ATOM 750 C C . HIS A 1 100 ? 0.833 -4.726 -5.239 1.00 98.50 100 HIS A C 1
ATOM 752 O O . HIS A 1 100 ? 1.585 -4.805 -6.214 1.00 98.50 100 HIS A O 1
ATOM 758 N N . ALA A 1 101 ? 1.261 -4.954 -3.995 1.00 98.19 101 ALA A N 1
ATOM 759 C CA . ALA A 1 101 ? 2.647 -5.254 -3.654 1.00 98.19 101 ALA A CA 1
ATOM 760 C C . ALA A 1 101 ? 3.175 -6.471 -4.433 1.00 98.19 101 ALA A C 1
ATOM 762 O O . ALA A 1 101 ? 4.237 -6.408 -5.062 1.00 98.19 101 ALA A O 1
ATOM 763 N N . GLY A 1 102 ? 2.413 -7.569 -4.457 1.00 97.94 102 GLY A N 1
ATOM 764 C CA . GLY A 1 102 ? 2.790 -8.793 -5.164 1.00 97.94 102 GLY A CA 1
ATOM 765 C C . GLY A 1 102 ? 2.960 -8.596 -6.675 1.00 97.94 102 GLY A C 1
ATOM 766 O O . GLY A 1 102 ? 3.952 -9.059 -7.254 1.00 97.94 102 GLY A O 1
ATOM 767 N N . VAL A 1 103 ? 2.031 -7.885 -7.329 1.00 97.56 103 VAL A N 1
ATOM 768 C CA . VAL A 1 103 ? 2.114 -7.641 -8.779 1.00 97.56 103 VAL A CA 1
ATOM 769 C C . VAL A 1 103 ? 3.255 -6.686 -9.130 1.00 97.56 103 VAL A C 1
ATOM 771 O O . VAL A 1 103 ? 3.974 -6.940 -10.097 1.00 97.56 103 VAL A O 1
ATOM 774 N N . LEU A 1 104 ? 3.494 -5.646 -8.324 1.00 97.94 104 LEU A N 1
ATOM 775 C CA . LEU A 1 104 ? 4.600 -4.709 -8.532 1.00 97.94 104 LEU A CA 1
ATOM 776 C C . LEU A 1 104 ? 5.953 -5.410 -8.405 1.00 97.94 104 LEU A C 1
ATOM 778 O O . LEU A 1 104 ? 6.816 -5.237 -9.266 1.00 97.94 104 LEU A O 1
ATOM 782 N N . ARG A 1 105 ? 6.123 -6.284 -7.406 1.00 97.44 105 ARG A N 1
ATOM 783 C CA . ARG A 1 105 ? 7.337 -7.103 -7.279 1.00 97.44 105 ARG A CA 1
ATOM 784 C C . ARG A 1 105 ? 7.532 -8.020 -8.479 1.00 97.44 105 ARG A C 1
ATOM 786 O O . ARG A 1 105 ? 8.625 -8.047 -9.040 1.00 97.44 105 ARG A O 1
ATOM 793 N N . SER A 1 106 ? 6.479 -8.721 -8.902 1.00 97.00 106 SER A N 1
ATOM 794 C CA . SER A 1 106 ? 6.538 -9.623 -10.056 1.00 97.00 106 SER A CA 1
ATOM 795 C C . SER A 1 106 ? 6.941 -8.889 -11.340 1.00 97.00 106 SER A C 1
ATOM 797 O O . SER A 1 106 ? 7.854 -9.330 -12.037 1.00 97.00 106 SER A O 1
ATOM 799 N N . LEU A 1 107 ? 6.325 -7.738 -11.629 1.00 95.94 107 LEU A N 1
ATOM 800 C CA . LEU A 1 107 ? 6.638 -6.935 -12.816 1.00 95.94 107 LEU A CA 1
ATOM 801 C C . LEU A 1 107 ? 7.994 -6.225 -12.726 1.00 95.94 107 LEU A C 1
ATOM 803 O O . LEU A 1 107 ? 8.607 -5.956 -13.757 1.00 95.94 107 LEU A O 1
ATOM 807 N N . GLY A 1 108 ? 8.473 -5.950 -11.512 1.00 95.31 108 GLY A N 1
ATOM 808 C CA . GLY A 1 108 ? 9.816 -5.437 -11.250 1.00 95.31 108 GLY A CA 1
ATOM 809 C C . GLY A 1 108 ? 10.924 -6.493 -11.337 1.00 95.31 108 GLY A C 1
ATOM 810 O O . GLY A 1 108 ? 12.093 -6.133 -11.237 1.00 95.31 108 GLY A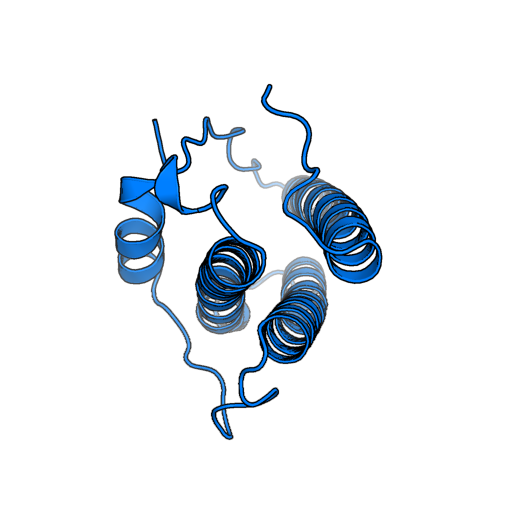 O 1
ATOM 811 N N . GLY A 1 109 ? 10.586 -7.775 -11.528 1.00 95.75 109 GLY A N 1
ATOM 812 C CA . GLY A 1 109 ? 11.558 -8.873 -11.582 1.00 95.75 109 GLY A CA 1
ATOM 813 C C . GLY A 1 109 ? 12.039 -9.358 -10.210 1.00 95.75 109 GLY A C 1
ATOM 814 O O . GLY A 1 109 ? 13.089 -9.989 -10.113 1.00 95.75 109 GLY A O 1
ATOM 815 N N . PHE A 1 110 ? 11.288 -9.073 -9.146 1.00 96.06 110 PHE A N 1
ATOM 816 C CA . PHE A 1 110 ? 11.584 -9.495 -7.779 1.00 96.06 110 PHE A CA 1
ATOM 817 C C . PHE A 1 110 ? 10.733 -10.707 -7.361 1.00 96.06 110 PHE A C 1
ATOM 819 O O . PHE A 1 110 ? 9.679 -10.984 -7.934 1.00 96.06 110 PHE A O 1
ATOM 826 N N . THR A 1 111 ? 11.148 -11.412 -6.302 1.00 94.06 111 THR A N 1
ATOM 827 C CA . THR A 1 111 ? 10.359 -12.494 -5.679 1.00 94.06 111 THR A CA 1
ATOM 828 C C . THR A 1 111 ? 8.975 -11.996 -5.272 1.00 94.06 111 THR A C 1
ATOM 830 O O . THR A 1 111 ? 8.921 -11.062 -4.484 1.00 94.06 111 THR A O 1
ATOM 833 N N . PHE A 1 112 ? 7.880 -12.612 -5.731 1.00 89.25 112 PHE A N 1
ATOM 834 C CA . PHE A 1 112 ? 6.521 -12.073 -5.537 1.00 89.25 112 PHE A CA 1
ATOM 835 C C . PHE A 1 112 ? 6.102 -11.928 -4.058 1.00 89.25 112 PHE A C 1
ATOM 837 O O . PHE A 1 112 ? 5.528 -10.910 -3.692 1.00 89.25 112 PHE A O 1
ATOM 844 N N . ALA A 1 113 ? 6.436 -12.910 -3.213 1.00 90.88 113 ALA A N 1
ATOM 845 C CA . ALA A 1 113 ? 6.165 -12.922 -1.776 1.00 90.88 113 ALA A CA 1
ATOM 846 C C . ALA A 1 113 ? 7.491 -13.116 -1.024 1.00 90.88 113 ALA A C 1
ATOM 848 O O . ALA A 1 113 ? 7.985 -14.241 -0.926 1.00 90.88 113 ALA A O 1
ATOM 849 N N . PRO A 1 114 ? 8.132 -12.033 -0.553 1.00 90.88 114 PRO A N 1
ATOM 850 C CA . PRO A 1 114 ? 9.469 -12.106 0.033 1.00 90.88 114 PRO A CA 1
ATOM 851 C C . PRO A 1 114 ? 9.484 -12.612 1.484 1.00 90.88 114 PRO A C 1
ATOM 853 O O . PRO A 1 114 ? 10.561 -12.818 2.039 1.00 90.88 114 PRO A O 1
ATOM 856 N N . ARG A 1 115 ? 8.316 -12.785 2.114 1.00 93.38 115 ARG A N 1
ATOM 857 C CA . ARG A 1 115 ? 8.163 -13.202 3.514 1.00 93.38 115 ARG A CA 1
ATOM 858 C C . ARG A 1 115 ? 6.881 -14.008 3.716 1.00 93.38 115 ARG A C 1
ATOM 860 O O . ARG A 1 115 ? 5.984 -13.965 2.881 1.00 93.38 115 ARG A O 1
ATOM 867 N N . TYR A 1 116 ? 6.813 -14.727 4.835 1.00 94.44 116 TYR A N 1
ATOM 868 C CA . TYR A 1 116 ? 5.659 -15.558 5.201 1.00 94.44 116 TYR A CA 1
ATOM 869 C C . TYR A 1 116 ? 4.527 -14.779 5.883 1.00 94.44 116 TYR A C 1
ATOM 871 O O . TYR A 1 116 ? 3.373 -15.185 5.793 1.00 94.44 116 TYR A O 1
ATOM 879 N N . PHE A 1 117 ? 4.857 -13.686 6.575 1.00 96.06 117 PHE A N 1
ATOM 880 C CA . PHE A 1 117 ? 3.910 -12.863 7.327 1.00 96.06 117 PHE A CA 1
ATOM 881 C C . PHE A 1 117 ? 4.205 -11.389 7.108 1.00 96.06 117 PHE A C 1
ATOM 883 O O . PHE A 1 117 ? 5.368 -11.008 6.989 1.00 96.06 117 PHE A O 1
ATOM 890 N N . GLU A 1 118 ? 3.157 -10.576 7.106 1.00 96.62 118 GLU A N 1
ATOM 891 C CA . GLU A 1 118 ? 3.277 -9.128 7.013 1.00 96.62 118 GLU A CA 1
ATOM 892 C C . GLU A 1 118 ? 3.644 -8.494 8.358 1.00 96.62 118 GLU A C 1
ATOM 894 O O . GLU A 1 118 ? 3.326 -9.021 9.427 1.00 96.62 118 GLU A O 1
ATOM 899 N N . THR A 1 119 ? 4.322 -7.347 8.305 1.00 96.00 119 THR A N 1
ATOM 900 C CA . THR A 1 119 ? 4.796 -6.634 9.497 1.00 96.00 119 THR A CA 1
ATOM 901 C C . THR A 1 119 ? 3.874 -5.466 9.805 1.00 96.00 119 THR A C 1
ATOM 903 O O . THR A 1 119 ? 3.779 -4.523 9.024 1.00 96.00 119 THR A O 1
ATOM 906 N N . ALA A 1 120 ? 3.227 -5.501 10.968 1.00 98.25 120 ALA A N 1
ATOM 907 C CA . ALA A 1 120 ? 2.439 -4.380 11.463 1.00 98.25 120 ALA A CA 1
ATOM 908 C C . ALA A 1 120 ? 3.330 -3.159 11.742 1.00 98.25 120 ALA A C 1
ATOM 910 O O . ALA A 1 120 ? 4.392 -3.285 12.358 1.00 98.25 120 ALA A O 1
ATOM 911 N N . LEU A 1 121 ? 2.869 -1.975 11.343 1.00 98.56 121 LEU A N 1
ATOM 912 C CA . LEU A 1 121 ? 3.520 -0.703 11.638 1.00 98.56 121 LEU A CA 1
ATOM 913 C C . LEU A 1 121 ? 2.686 0.103 12.631 1.00 98.56 121 LEU A C 1
ATOM 915 O O . LEU A 1 121 ? 1.463 0.187 12.546 1.00 98.56 121 LEU A O 1
ATOM 919 N N . THR A 1 122 ? 3.371 0.736 13.573 1.00 97.94 122 THR A N 1
ATOM 920 C CA . THR A 1 122 ? 2.780 1.745 14.454 1.00 97.94 122 THR A CA 1
ATOM 921 C C . THR A 1 122 ? 2.591 3.063 13.703 1.00 97.94 122 THR A C 1
ATOM 923 O O . THR A 1 122 ? 3.307 3.350 12.742 1.00 97.94 122 THR A O 1
ATOM 926 N N . VAL A 1 123 ? 1.680 3.917 14.177 1.00 95.94 123 VAL A N 1
ATOM 927 C CA . VAL A 1 123 ? 1.459 5.253 13.591 1.00 95.94 123 VAL A CA 1
ATOM 928 C C . VAL A 1 123 ? 2.762 6.069 13.470 1.00 95.94 123 VAL A C 1
ATOM 930 O O . VAL A 1 123 ? 3.007 6.580 12.378 1.00 95.94 123 VAL A O 1
ATOM 933 N N . PRO A 1 124 ? 3.653 6.142 14.486 1.00 98.06 124 PRO A N 1
ATOM 934 C CA . PRO A 1 124 ? 4.931 6.845 14.340 1.00 98.06 124 PRO A CA 1
ATOM 935 C C . PRO A 1 124 ? 5.848 6.259 13.259 1.00 98.06 124 PRO A C 1
ATOM 937 O O . PRO A 1 124 ? 6.539 7.007 12.572 1.00 98.06 124 PRO A O 1
ATOM 940 N N . GLN A 1 125 ? 5.853 4.934 13.073 1.00 98.38 125 GLN A N 1
ATOM 941 C CA . GLN A 1 125 ? 6.639 4.300 12.008 1.00 98.38 125 GLN A CA 1
ATOM 942 C C 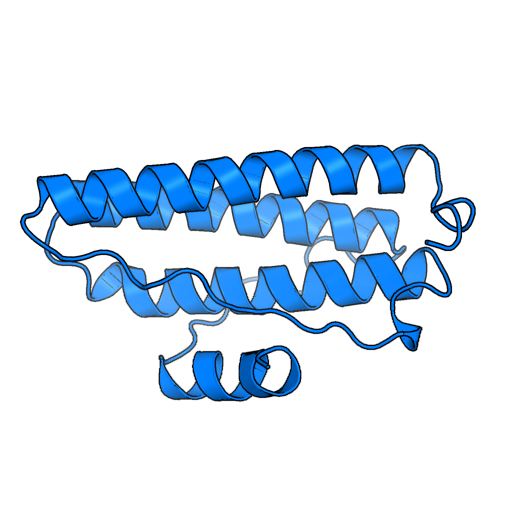. GLN A 1 125 ? 6.086 4.655 10.628 1.00 98.38 125 GLN A C 1
ATOM 944 O O . GLN A 1 125 ? 6.858 5.039 9.754 1.00 98.38 125 GLN A O 1
ATOM 949 N N . VAL A 1 126 ? 4.762 4.587 10.446 1.00 97.75 126 VAL A N 1
ATOM 950 C CA . VAL A 1 126 ? 4.105 4.998 9.195 1.00 97.75 126 VAL A CA 1
ATOM 951 C C . VAL A 1 126 ? 4.429 6.459 8.891 1.00 97.75 126 VAL A C 1
ATOM 953 O O . VAL A 1 126 ? 4.916 6.759 7.806 1.00 97.75 126 VAL A O 1
ATOM 956 N N . GLN A 1 127 ? 4.242 7.354 9.866 1.00 95.81 127 GLN A N 1
ATOM 957 C CA . GLN A 1 127 ? 4.544 8.781 9.726 1.00 95.81 127 GLN A CA 1
ATOM 958 C C . GLN A 1 127 ? 6.005 9.028 9.338 1.00 95.81 127 GLN A C 1
ATOM 960 O O . GLN A 1 127 ? 6.267 9.819 8.435 1.00 95.81 127 GLN A O 1
ATOM 965 N N . GLY A 1 128 ? 6.951 8.329 9.968 1.00 97.69 128 GLY A N 1
ATOM 966 C CA . GLY A 1 128 ? 8.370 8.434 9.631 1.00 97.69 128 GLY A CA 1
ATOM 967 C C . GLY A 1 128 ? 8.693 7.956 8.213 1.00 97.69 128 GLY A C 1
ATOM 968 O O . GLY A 1 128 ? 9.494 8.586 7.527 1.00 97.69 128 GLY A O 1
ATOM 969 N N . LEU A 1 129 ? 8.049 6.879 7.754 1.00 97.62 129 LEU A N 1
ATOM 970 C CA . LEU A 1 129 ? 8.268 6.308 6.422 1.00 97.62 129 LEU A CA 1
ATOM 971 C C . LEU A 1 129 ? 7.664 7.163 5.301 1.00 97.62 129 LEU A C 1
ATOM 973 O O . LEU A 1 129 ? 8.257 7.249 4.228 1.00 97.62 129 LEU A O 1
ATOM 977 N N . ILE A 1 130 ? 6.522 7.818 5.540 1.00 95.69 130 ILE A N 1
ATOM 978 C CA . ILE A 1 130 ? 5.883 8.683 4.534 1.00 95.69 130 ILE A CA 1
ATOM 979 C C . ILE A 1 130 ? 6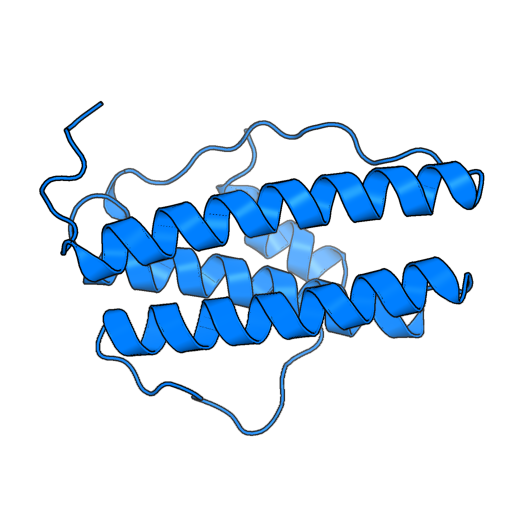.394 10.125 4.551 1.00 95.69 130 ILE A C 1
ATOM 981 O O . ILE A 1 130 ? 6.214 10.829 3.561 1.00 95.69 130 ILE A O 1
ATOM 985 N N . ALA A 1 131 ? 7.026 10.579 5.641 1.00 95.38 131 ALA A N 1
ATOM 986 C CA . ALA A 1 131 ? 7.477 11.964 5.804 1.00 95.38 131 ALA A CA 1
ATOM 987 C C . ALA A 1 131 ? 8.282 12.522 4.611 1.00 95.38 131 ALA A C 1
ATOM 989 O O . ALA A 1 131 ? 8.022 13.664 4.232 1.00 95.38 131 ALA A O 1
ATOM 990 N N . PRO A 1 132 ? 9.189 11.766 3.956 1.00 94.81 132 PRO A N 1
ATOM 991 C CA . PRO A 1 132 ? 9.916 12.260 2.782 1.00 94.81 132 PRO A CA 1
ATOM 992 C C . PRO A 1 132 ? 9.038 12.571 1.560 1.00 94.81 132 PRO A C 1
ATOM 994 O O . PRO A 1 132 ? 9.512 13.216 0.625 1.00 94.81 132 PRO A O 1
ATOM 997 N N . TYR A 1 133 ? 7.793 12.088 1.540 1.00 93.31 133 TYR A N 1
ATOM 998 C CA . TYR A 1 133 ? 6.857 12.225 0.422 1.00 93.31 133 TYR A CA 1
ATOM 999 C C . TYR A 1 133 ? 5.737 13.233 0.686 1.00 93.31 133 TYR A C 1
ATOM 1001 O O . TYR A 1 133 ? 4.942 13.497 -0.213 1.00 93.31 133 TYR A O 1
ATOM 1009 N N . LEU A 1 134 ? 5.662 13.795 1.894 1.00 89.69 134 LEU A N 1
ATOM 1010 C CA . LEU A 1 134 ? 4.719 14.855 2.247 1.00 89.69 134 LEU A CA 1
ATOM 1011 C C . LEU A 1 134 ? 5.342 16.220 1.926 1.00 89.69 134 LEU A C 1
ATOM 1013 O O . LEU A 1 134 ? 6.530 16.428 2.184 1.00 89.69 134 LEU A O 1
ATOM 1017 N N . GLY A 1 135 ? 4.573 17.165 1.378 1.00 74.00 135 GLY A N 1
ATOM 1018 C CA . GLY A 1 135 ? 5.092 18.519 1.142 1.00 74.00 135 GLY A CA 1
ATOM 1019 C C . GLY A 1 135 ? 4.073 19.551 0.726 1.00 74.00 135 GLY A C 1
ATOM 1020 O O . GLY A 1 135 ? 2.914 19.452 1.162 1.00 74.00 135 GLY A O 1
#

Secondary structure (DSSP, 8-state):
---STTS-HHHHHHHHHHHHHHHHHHHHHHHHHHHTT--PPPPPPB---GGGGS-HHHHHHHHHHHHHHHHHHHHHHHTT--SHHHHHHHHHHHHHHHHHHHHHHHHTTS-S---SSPPP--HHHHHHHHGGGB-

pLDDT: mean 93.41, std 7.93, range [46.94, 98.62]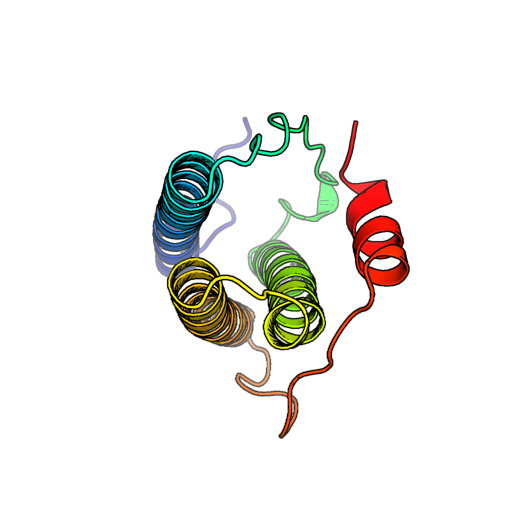

Sequence (135 aa):
QQARVYLSPRLLQTAVEIGANELAHVQTLEQAIIAAGGTPAPVGVYRFPNNVFVSPVAYAWFGYTLEEIGIGAYLGAVGQIQNADLRKAAASIYGSEVRHAGVLRSLGGFTFAPRYFETALTVPQVQGLIAPYLG

Foldseek 3Di:
DPPLVQADPVLVVLVVVVVVLVVVLLVLLCVVQVVVVHHDDDDFDWDDDPQCSPHLLSVLVVQLLVLLLLLQALVQCLVVDPDPSSSVSSVVSSVVSLVSNLVSCVSSVHDSDPDDDRHHDDPVRSCVSCVVTTD